Protein AF-A0A7S3H245-F1 (afdb_monomer_lite)

Secondary structure (DSSP, 8-state):
--------TTS-PPPEE--SS--EEPPPGGGTT-SSEE-STT-EE--BTTB---TT-TTTTT---HHHHHHHHHHHHHHHHHHHHHHHHHHHHHHHHHHH-

Sequence (101 aa):
QTLPFAYHDGDKGTTLTLSSNRFSGIIPLELQAAIKMDIVDGNMFSCQYGHYPPYSDPNGATYICGSNLLYVSLATLAGVLGVISLALLLFSRLAYRSVRE

Foldseek 3Di:
DDDPPDDDPPDPDDAEEQAQDADEEFADLVQQQPARYAHQHNYAYADDPSGFHRPNHPCRVVRDHPVVVVVVVVVVVVVVVVVVVVVVVVVVVVVVVVVVD

Structure (mmCIF, N/CA/C/O backbone):
data_AF-A0A7S3H245-F1
#
_entry.id   AF-A0A7S3H245-F1
#
loop_
_atom_site.group_PDB
_atom_site.id
_atom_site.type_symbol
_atom_site.label_atom_id
_atom_site.label_alt_id
_atom_site.label_comp_id
_atom_site.label_asym_id
_atom_site.label_entity_id
_atom_site.label_seq_id
_atom_site.pdbx_PDB_ins_code
_atom_site.Cartn_x
_atom_site.Cartn_y
_atom_site.Cartn_z
_atom_site.occupancy
_atom_site.B_iso_or_equiv
_atom_site.auth_seq_id
_atom_site.auth_comp_id
_atom_site.auth_asym_id
_atom_site.auth_atom_id
_atom_site.pdbx_PDB_model_num
ATOM 1 N N . GLN A 1 1 ? 6.347 -15.312 -37.126 1.00 46.41 1 GLN A N 1
ATOM 2 C CA . GLN A 1 1 ? 6.977 -13.977 -37.113 1.00 46.41 1 GLN A C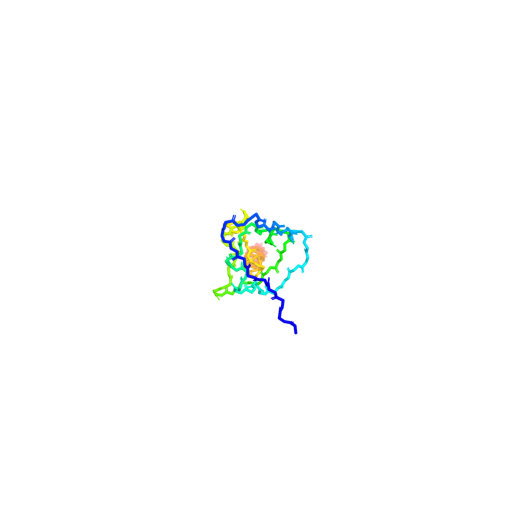A 1
ATOM 3 C C . GLN A 1 1 ? 7.221 -13.614 -35.660 1.00 46.41 1 GLN A C 1
ATOM 5 O O . GLN A 1 1 ? 6.269 -13.380 -34.932 1.00 46.41 1 GLN A O 1
ATOM 10 N N . THR A 1 2 ? 8.467 -13.708 -35.209 1.00 44.66 2 THR A N 1
ATOM 11 C CA . THR A 1 2 ? 8.889 -13.326 -33.856 1.00 44.66 2 THR A CA 1
ATOM 12 C C . THR A 1 2 ? 9.108 -11.819 -33.840 1.00 44.66 2 THR A C 1
ATOM 14 O O . THR A 1 2 ? 9.960 -11.318 -34.569 1.00 44.66 2 THR A O 1
ATOM 17 N N . LEU A 1 3 ? 8.294 -11.093 -33.075 1.00 48.19 3 LEU A N 1
ATOM 18 C CA . LEU A 1 3 ? 8.432 -9.645 -32.925 1.00 48.19 3 LEU A CA 1
ATOM 19 C C . LEU A 1 3 ? 9.734 -9.348 -32.154 1.00 48.19 3 LEU A C 1
ATOM 21 O O . LEU A 1 3 ? 9.919 -9.912 -31.072 1.00 48.19 3 LEU A O 1
ATOM 25 N N . PRO A 1 4 ? 10.646 -8.507 -32.675 1.00 45.16 4 PRO A N 1
ATOM 26 C CA . PRO A 1 4 ? 11.913 -8.214 -32.024 1.00 45.16 4 PRO A CA 1
ATOM 27 C C . PRO A 1 4 ? 11.698 -7.109 -30.985 1.00 45.16 4 PRO A C 1
ATOM 29 O O . PRO A 1 4 ? 12.032 -5.953 -31.213 1.00 45.16 4 PRO A O 1
ATOM 32 N N . PHE A 1 5 ? 11.119 -7.448 -29.835 1.00 58.12 5 PHE A N 1
ATOM 33 C CA . PHE A 1 5 ? 11.111 -6.552 -28.675 1.00 58.12 5 PHE A CA 1
ATOM 34 C C . PHE A 1 5 ? 12.368 -6.796 -27.830 1.00 58.12 5 PHE A C 1
ATOM 36 O O . PHE A 1 5 ? 12.286 -7.186 -26.670 1.00 58.12 5 PHE A O 1
ATOM 43 N N . ALA A 1 6 ? 13.547 -6.636 -28.432 1.00 52.06 6 ALA A N 1
ATOM 44 C CA . ALA A 1 6 ? 14.802 -6.595 -27.690 1.00 52.06 6 ALA A CA 1
ATOM 45 C C . ALA A 1 6 ? 15.111 -5.124 -27.380 1.00 52.06 6 ALA A C 1
ATOM 47 O O . ALA A 1 6 ? 15.358 -4.336 -28.289 1.00 52.06 6 ALA A O 1
ATOM 48 N N . TYR A 1 7 ? 15.022 -4.754 -26.103 1.00 58.72 7 TYR A N 1
ATOM 49 C CA . TYR A 1 7 ? 15.338 -3.417 -25.603 1.00 58.72 7 TYR A CA 1
ATOM 50 C C . TYR A 1 7 ? 16.816 -3.356 -25.195 1.00 58.72 7 TYR A C 1
ATOM 52 O O . TYR A 1 7 ? 17.272 -4.186 -24.408 1.00 58.72 7 TYR A O 1
ATOM 60 N N . HIS A 1 8 ? 17.560 -2.385 -25.730 1.00 56.75 8 HIS A N 1
ATOM 61 C CA . HIS A 1 8 ? 18.932 -2.086 -25.327 1.00 56.75 8 HIS A CA 1
ATOM 62 C C . HIS A 1 8 ? 18.951 -0.871 -24.388 1.00 56.75 8 HIS A C 1
ATOM 64 O O . HIS A 1 8 ? 18.347 0.158 -24.677 1.00 56.75 8 HIS A O 1
ATOM 70 N N . ASP A 1 9 ? 19.696 -0.984 -23.287 1.00 56.59 9 ASP A N 1
ATOM 71 C CA . ASP A 1 9 ? 19.856 0.016 -22.212 1.00 56.59 9 ASP A CA 1
ATOM 72 C C . ASP A 1 9 ? 20.296 1.419 -22.710 1.00 56.59 9 ASP A C 1
ATOM 74 O O . ASP A 1 9 ? 20.047 2.436 -22.069 1.00 56.59 9 ASP A O 1
ATOM 78 N N . GLY A 1 10 ? 20.897 1.500 -23.905 1.00 58.16 10 GLY A N 1
ATOM 79 C CA . GLY A 1 10 ? 21.323 2.752 -24.545 1.00 58.16 10 GLY A CA 1
ATOM 80 C C . GLY A 1 10 ? 20.294 3.424 -25.467 1.00 58.16 10 GLY A C 1
ATOM 81 O O . GLY A 1 10 ? 20.521 4.560 -25.889 1.00 58.16 10 GLY A O 1
ATOM 82 N N . ASP A 1 11 ? 19.176 2.767 -25.788 1.00 64.75 11 ASP A N 1
ATOM 83 C CA . ASP A 1 11 ? 18.151 3.326 -26.672 1.00 64.75 11 ASP A CA 1
ATOM 84 C C . ASP A 1 11 ? 17.178 4.224 -25.902 1.00 64.75 11 ASP A C 1
ATOM 86 O O . ASP A 1 11 ? 16.866 3.998 -24.727 1.00 64.75 11 ASP A O 1
ATOM 90 N N . LYS A 1 12 ? 16.647 5.257 -26.575 1.00 59.44 12 LYS A N 1
ATOM 91 C CA . LYS A 1 12 ? 15.554 6.083 -26.039 1.00 59.44 12 LYS A CA 1
ATOM 92 C C . LYS A 1 12 ? 14.318 5.201 -25.834 1.00 59.44 12 LYS A C 1
ATOM 94 O O . LYS A 1 12 ? 13.481 5.086 -26.721 1.00 59.44 12 LYS A O 1
ATOM 99 N N . GLY A 1 13 ? 14.228 4.575 -24.662 1.00 64.00 13 GLY A N 1
ATOM 100 C CA . GLY A 1 13 ? 13.094 3.748 -24.276 1.00 64.00 13 GLY A CA 1
ATOM 101 C C . GLY A 1 13 ? 11.792 4.537 -24.317 1.00 64.00 13 GLY A C 1
ATOM 102 O O . GLY A 1 13 ? 11.769 5.746 -24.066 1.00 64.00 13 GLY A O 1
ATOM 103 N N . THR A 1 14 ? 10.713 3.844 -24.654 1.00 71.75 14 THR A N 1
ATOM 104 C CA . THR A 1 14 ? 9.362 4.398 -24.662 1.00 71.75 14 THR A CA 1
ATOM 105 C C . THR A 1 14 ? 8.852 4.503 -23.229 1.00 71.75 14 THR A C 1
ATOM 107 O O . THR A 1 14 ? 8.822 3.508 -22.513 1.00 71.75 14 THR A O 1
ATOM 110 N N . THR A 1 15 ? 8.443 5.700 -22.811 1.00 78.44 15 THR A N 1
ATOM 111 C CA . THR A 1 15 ? 7.702 5.873 -21.557 1.00 78.44 15 THR A CA 1
ATOM 112 C C . THR A 1 15 ? 6.303 5.295 -21.729 1.00 78.44 15 THR A C 1
ATOM 114 O O . THR A 1 15 ? 5.607 5.650 -22.682 1.00 78.44 15 THR A O 1
ATOM 117 N N . LEU A 1 16 ? 5.889 4.428 -20.807 1.00 81.38 16 LEU A N 1
ATOM 118 C CA . LEU A 1 16 ? 4.546 3.856 -20.789 1.00 81.38 16 LEU A CA 1
ATOM 119 C C . LEU A 1 16 ? 3.809 4.314 -19.529 1.00 81.38 16 LEU A C 1
ATOM 121 O O . LEU A 1 16 ? 4.168 3.938 -18.415 1.00 81.38 16 LEU A O 1
ATOM 125 N N . THR A 1 17 ? 2.769 5.120 -19.730 1.00 85.00 17 THR A N 1
ATOM 126 C CA . THR A 1 17 ? 1.902 5.632 -18.666 1.00 85.00 17 THR A CA 1
ATOM 127 C C . THR A 1 17 ? 0.553 4.931 -18.751 1.00 85.00 17 THR A C 1
ATOM 129 O O . THR A 1 17 ? -0.148 5.025 -19.757 1.00 85.00 17 THR A O 1
ATOM 132 N N . LEU A 1 18 ? 0.215 4.200 -17.696 1.00 86.12 18 LEU A N 1
ATOM 133 C CA . LEU A 1 18 ? -1.000 3.402 -17.536 1.00 86.12 18 LEU A CA 1
ATOM 134 C C . LEU A 1 18 ? -1.783 3.809 -16.279 1.00 86.12 18 LEU A C 1
ATOM 136 O O . LEU A 1 18 ? -2.662 3.068 -15.827 1.00 86.12 18 LEU A O 1
ATOM 140 N N . SER A 1 19 ? -1.480 4.978 -15.720 1.00 88.00 19 SER A N 1
ATOM 141 C CA . SER A 1 19 ? -2.112 5.501 -14.516 1.00 88.00 19 SER A CA 1
ATOM 142 C C . SER A 1 19 ? -3.594 5.843 -14.711 1.00 88.00 19 SER A C 1
ATOM 144 O O . SER A 1 19 ? -4.068 6.064 -15.828 1.00 88.00 19 SER A O 1
ATOM 146 N N . SER A 1 20 ? -4.338 5.854 -13.602 1.00 89.44 20 SER A N 1
ATOM 147 C CA . SER A 1 20 ? -5.770 6.185 -13.532 1.00 89.44 20 SER A CA 1
ATOM 148 C C . SER A 1 20 ? -6.667 5.289 -14.398 1.00 89.44 20 SER A C 1
ATOM 150 O O . SER A 1 20 ? -7.491 5.752 -15.190 1.00 89.44 20 SER A O 1
ATOM 152 N N . ASN A 1 21 ? -6.510 3.974 -14.244 1.00 89.25 21 ASN A N 1
ATOM 153 C CA . ASN A 1 21 ? -7.354 2.970 -14.890 1.00 89.25 21 ASN A CA 1
ATOM 154 C C . ASN A 1 21 ? -8.124 2.149 -13.837 1.00 89.25 21 ASN A C 1
ATOM 156 O O . ASN A 1 21 ? -8.342 2.568 -12.704 1.00 89.25 21 ASN A O 1
ATOM 160 N N . ARG A 1 22 ? -8.634 0.978 -14.224 1.00 90.56 22 ARG A N 1
ATOM 161 C CA . ARG A 1 22 ? -9.182 -0.022 -13.291 1.00 90.56 22 ARG A CA 1
ATOM 162 C C . ARG A 1 22 ? -8.420 -1.339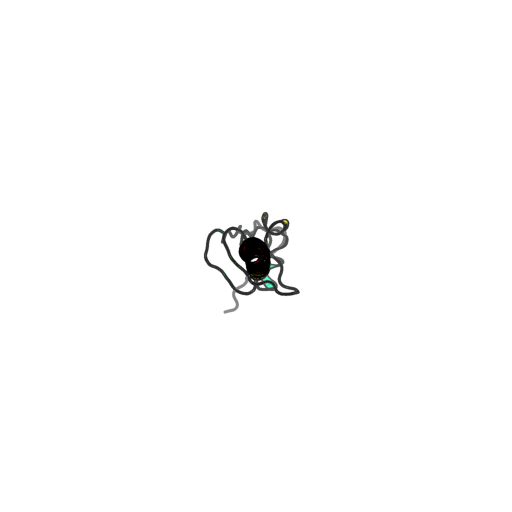 -13.398 1.00 90.56 22 ARG A C 1
ATOM 164 O O . ARG A 1 22 ? -9.020 -2.411 -13.292 1.00 90.56 22 ARG A O 1
ATOM 171 N N . PHE A 1 23 ? -7.111 -1.271 -13.654 1.00 92.25 23 PHE A N 1
ATOM 172 C CA . PHE A 1 23 ? -6.291 -2.475 -13.661 1.00 92.25 23 PHE A CA 1
ATOM 173 C C . PHE A 1 23 ? -6.247 -3.074 -12.264 1.00 92.25 23 PHE A C 1
ATOM 175 O O . PHE A 1 23 ? -6.184 -2.372 -11.253 1.00 92.25 23 PHE A O 1
ATOM 182 N N . SER A 1 24 ? -6.359 -4.394 -12.237 1.00 91.19 24 SER A N 1
ATOM 183 C CA . SER A 1 24 ? -6.477 -5.168 -11.016 1.00 91.19 24 SER A CA 1
ATOM 184 C C . SER A 1 24 ? -5.847 -6.541 -11.194 1.00 91.19 24 SER A C 1
ATOM 186 O O . SER A 1 24 ? -5.424 -6.907 -12.292 1.00 91.19 24 SER A O 1
ATOM 188 N N . GLY A 1 25 ? -5.754 -7.291 -10.099 1.00 90.31 25 GLY A N 1
ATOM 189 C CA . GLY A 1 25 ? -5.037 -8.559 -10.071 1.00 90.31 25 GLY A CA 1
ATOM 190 C C . GLY A 1 25 ? -3.547 -8.357 -9.819 1.00 90.31 25 GLY A C 1
ATOM 191 O O . GLY A 1 25 ? -3.158 -7.495 -9.035 1.00 90.31 25 GLY A O 1
ATOM 192 N N . ILE A 1 26 ? -2.714 -9.184 -10.435 1.00 90.81 26 ILE A N 1
ATOM 193 C CA . ILE A 1 26 ? -1.289 -9.288 -10.114 1.00 90.81 26 ILE A CA 1
ATOM 194 C C . ILE A 1 26 ? -0.473 -8.532 -11.164 1.00 90.81 26 ILE A C 1
ATOM 196 O O . ILE A 1 26 ? -0.717 -8.696 -12.358 1.00 90.81 26 ILE A O 1
ATOM 200 N N . ILE A 1 27 ? 0.510 -7.740 -10.728 1.00 90.25 27 ILE A N 1
ATOM 201 C CA . ILE A 1 27 ? 1.496 -7.139 -11.636 1.00 90.25 27 ILE A CA 1
ATOM 202 C C . ILE A 1 27 ? 2.421 -8.266 -12.128 1.00 90.25 27 ILE A C 1
ATOM 204 O O . ILE A 1 27 ? 3.080 -8.894 -11.293 1.00 90.25 27 ILE A O 1
ATOM 208 N N . PRO A 1 28 ? 2.479 -8.560 -13.440 1.00 89.25 28 PRO A N 1
ATOM 209 C CA . PRO A 1 28 ? 3.375 -9.583 -13.976 1.00 89.25 28 PRO A CA 1
ATOM 210 C C . PRO A 1 28 ? 4.838 -9.287 -13.621 1.00 89.25 28 PRO A C 1
ATOM 212 O O . PRO A 1 28 ? 5.267 -8.132 -13.664 1.00 89.25 28 PRO A O 1
ATOM 215 N N . LEU A 1 29 ? 5.607 -10.322 -13.272 1.00 87.88 29 LEU A N 1
ATOM 216 C CA . LEU A 1 29 ? 7.000 -10.176 -12.826 1.00 87.88 29 LEU A CA 1
ATOM 217 C C . LEU A 1 29 ? 7.890 -9.571 -13.923 1.00 87.88 29 LEU A C 1
ATOM 219 O O . LEU A 1 29 ? 8.841 -8.848 -13.643 1.00 87.88 29 LEU A O 1
ATOM 223 N N . GLU A 1 30 ? 7.539 -9.813 -15.182 1.00 86.25 30 GLU A N 1
ATOM 224 C CA . GLU A 1 30 ? 8.220 -9.296 -16.365 1.00 86.25 30 GLU A CA 1
ATOM 225 C C . GLU A 1 30 ? 8.209 -7.762 -16.413 1.00 86.25 30 GLU A C 1
ATOM 227 O O . GLU A 1 30 ? 9.128 -7.154 -16.960 1.00 86.25 30 GLU A O 1
ATOM 232 N N . LEU A 1 31 ? 7.198 -7.123 -15.809 1.00 87.12 31 LEU A N 1
ATOM 233 C CA . LEU A 1 31 ? 7.102 -5.664 -15.733 1.00 87.12 31 LEU A CA 1
ATOM 234 C C . LEU A 1 31 ? 7.953 -5.069 -14.611 1.00 87.12 31 LEU A C 1
ATOM 236 O O . LEU A 1 31 ? 8.161 -3.859 -14.589 1.00 87.12 31 LEU A O 1
ATOM 240 N N . GLN A 1 32 ? 8.493 -5.885 -13.705 1.00 87.44 32 GLN A N 1
ATOM 241 C CA . GLN A 1 32 ? 9.285 -5.389 -12.583 1.00 87.44 32 GLN A CA 1
ATOM 242 C C . GLN A 1 32 ? 10.566 -4.673 -13.051 1.00 87.44 32 GLN A C 1
ATOM 244 O O . GLN A 1 32 ? 10.973 -3.669 -12.464 1.00 87.44 32 GLN A O 1
ATOM 249 N N . ALA A 1 33 ? 11.165 -5.168 -14.140 1.00 85.06 33 ALA A N 1
ATOM 250 C CA . ALA A 1 33 ? 12.360 -4.607 -14.768 1.00 85.06 33 ALA A CA 1
ATOM 251 C C . ALA A 1 33 ? 12.060 -3.489 -15.787 1.00 85.06 33 ALA A C 1
ATOM 253 O O . ALA A 1 33 ? 12.988 -2.971 -16.409 1.00 85.06 33 ALA A O 1
ATOM 254 N N . ALA A 1 34 ? 10.790 -3.115 -15.988 1.00 84.31 34 ALA A N 1
ATOM 255 C CA . ALA A 1 34 ? 10.437 -2.053 -16.921 1.00 84.31 34 ALA A CA 1
ATOM 256 C C . ALA A 1 34 ? 11.036 -0.712 -16.466 1.00 84.31 34 ALA A C 1
ATOM 258 O O . ALA A 1 34 ? 10.911 -0.309 -15.305 1.00 84.31 34 ALA A O 1
ATOM 259 N N . ILE A 1 35 ? 11.686 -0.016 -17.400 1.00 81.12 35 ILE A N 1
ATOM 260 C CA . ILE A 1 35 ? 12.330 1.282 -17.178 1.00 81.12 35 ILE A CA 1
ATOM 261 C C . ILE A 1 35 ? 11.395 2.370 -17.728 1.00 81.12 35 ILE A C 1
ATOM 263 O O . ILE A 1 35 ? 11.017 2.305 -18.894 1.00 81.12 35 ILE A O 1
ATOM 267 N N . LYS A 1 36 ? 11.042 3.372 -16.906 1.00 83.31 36 LYS A N 1
ATOM 268 C CA . LYS A 1 36 ? 10.103 4.477 -17.223 1.00 83.31 36 LYS A CA 1
ATOM 269 C C . LYS A 1 36 ? 8.645 4.024 -17.404 1.00 83.31 36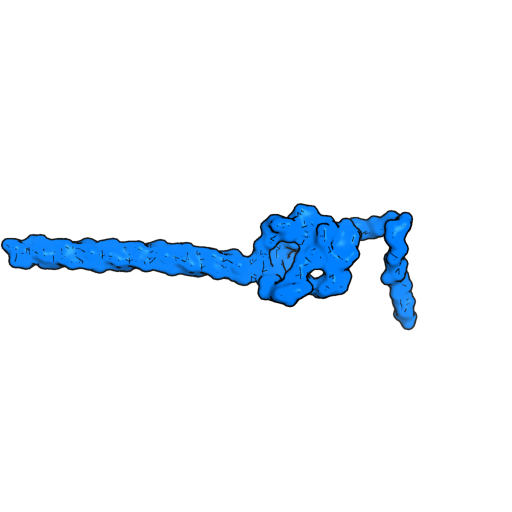 LYS A C 1
ATOM 271 O O . LYS A 1 36 ? 8.014 4.318 -18.423 1.00 83.31 36 LYS A O 1
ATOM 276 N N . MET A 1 37 ? 8.107 3.337 -16.399 1.00 86.62 37 MET A N 1
ATOM 277 C CA . MET A 1 37 ? 6.698 2.938 -16.341 1.00 86.62 37 MET A CA 1
ATOM 278 C C . MET A 1 37 ? 5.989 3.624 -15.170 1.00 86.62 37 MET A C 1
ATOM 280 O O . MET A 1 37 ? 6.540 3.683 -14.082 1.00 86.62 37 MET A O 1
ATOM 284 N N . ASP A 1 38 ? 4.768 4.101 -15.397 1.00 90.50 38 ASP A N 1
ATOM 285 C CA . ASP A 1 38 ? 3.843 4.556 -14.350 1.00 90.50 38 ASP A CA 1
ATOM 286 C C . ASP A 1 38 ? 2.557 3.740 -14.478 1.00 90.50 38 ASP A C 1
ATOM 288 O O . ASP A 1 38 ? 1.809 3.904 -15.445 1.00 90.50 38 ASP A O 1
ATOM 292 N N . ILE A 1 39 ? 2.346 2.790 -13.568 1.00 91.50 39 ILE A N 1
ATOM 293 C CA . ILE A 1 39 ? 1.229 1.841 -13.635 1.00 91.50 39 ILE A CA 1
ATOM 294 C C . ILE A 1 39 ? 0.453 1.761 -12.329 1.00 91.50 39 ILE A C 1
ATOM 296 O O . ILE A 1 39 ? -0.724 1.411 -12.352 1.00 91.50 39 ILE A O 1
ATOM 300 N N . VAL A 1 40 ? 1.067 2.053 -11.187 1.00 92.56 40 VAL A N 1
ATOM 301 C CA . VAL A 1 40 ? 0.385 1.853 -9.903 1.00 92.56 40 VAL A CA 1
ATOM 302 C C . VAL A 1 40 ? -0.510 3.015 -9.502 1.00 92.56 40 VAL A C 1
ATOM 304 O O . VAL A 1 40 ? -1.445 2.811 -8.727 1.00 92.56 40 VAL A O 1
ATOM 307 N N . ASP A 1 41 ? -0.281 4.209 -10.048 1.00 92.25 41 ASP A N 1
ATOM 308 C CA . ASP A 1 41 ? -1.131 5.355 -9.750 1.00 92.25 41 ASP A CA 1
ATOM 309 C C . ASP A 1 41 ? -2.540 5.168 -10.319 1.00 92.25 41 ASP A C 1
ATOM 311 O O . ASP A 1 41 ? -2.736 4.844 -11.492 1.00 92.25 41 ASP A O 1
ATOM 315 N N . GLY A 1 42 ? -3.545 5.335 -9.465 1.00 89.31 42 GLY A N 1
ATOM 316 C CA . GLY A 1 42 ? -4.949 5.158 -9.823 1.00 89.31 42 GLY A CA 1
ATOM 317 C C . GLY A 1 42 ? -5.348 3.750 -10.292 1.00 89.31 42 GLY A C 1
ATOM 318 O O . GLY A 1 42 ? -6.429 3.610 -10.849 1.00 89.31 42 GLY A O 1
ATOM 319 N N . ASN A 1 43 ? -4.530 2.713 -10.074 1.00 91.62 43 ASN A N 1
ATOM 320 C CA . ASN A 1 43 ? -4.885 1.305 -10.302 1.00 91.62 43 ASN A CA 1
ATOM 321 C C . ASN A 1 43 ? -4.916 0.521 -8.980 1.00 91.62 43 ASN A C 1
ATOM 323 O O . ASN A 1 43 ? -4.409 0.984 -7.962 1.00 91.62 43 ASN A O 1
ATOM 327 N N . MET A 1 44 ? -5.524 -0.672 -8.973 1.00 91.69 44 MET A N 1
ATOM 328 C CA . MET A 1 44 ? -5.710 -1.456 -7.746 1.00 91.69 44 MET A CA 1
ATOM 329 C C . MET A 1 44 ? -5.321 -2.926 -7.920 1.00 91.69 44 MET A C 1
ATOM 331 O O . MET A 1 44 ? -6.155 -3.808 -8.120 1.00 91.69 44 MET A O 1
ATOM 335 N N . PHE A 1 45 ? -4.028 -3.192 -7.776 1.00 92.62 45 PHE A N 1
ATOM 336 C CA . PHE A 1 45 ? -3.432 -4.527 -7.769 1.00 92.62 45 PHE A CA 1
ATOM 337 C C . PHE A 1 45 ? -3.537 -5.229 -6.406 1.00 92.62 45 PHE A C 1
ATOM 339 O O . PHE A 1 45 ? -3.562 -4.604 -5.340 1.00 92.62 45 PHE A O 1
ATOM 346 N N . SER A 1 46 ? -3.567 -6.556 -6.449 1.00 90.62 46 SER A N 1
ATOM 347 C CA . SER A 1 46 ? -3.603 -7.458 -5.301 1.00 90.62 46 SER A CA 1
ATOM 348 C C . SER A 1 46 ? -2.251 -7.538 -4.591 1.00 90.62 46 SER A C 1
ATOM 350 O O . SER A 1 46 ? -1.195 -7.421 -5.207 1.00 90.62 46 SER A O 1
ATOM 352 N N . CYS A 1 47 ? -2.284 -7.774 -3.279 1.00 87.81 47 CYS A N 1
ATOM 353 C CA . CYS A 1 47 ? -1.077 -8.022 -2.498 1.00 87.81 47 CYS A CA 1
ATOM 354 C C . CYS A 1 47 ? -0.624 -9.473 -2.706 1.00 87.81 47 CYS A C 1
ATOM 356 O O . CYS A 1 47 ? -1.308 -10.390 -2.252 1.00 87.81 47 CYS A O 1
ATOM 358 N N . GLN A 1 48 ? 0.519 -9.690 -3.353 1.00 86.75 48 GLN A N 1
ATOM 359 C CA . GLN A 1 48 ? 1.124 -11.016 -3.463 1.00 86.75 48 GLN A CA 1
ATOM 360 C C . GLN A 1 48 ? 2.636 -10.931 -3.275 1.00 86.75 48 GLN A C 1
ATOM 362 O O . GLN A 1 48 ? 3.290 -10.005 -3.750 1.00 86.75 48 GLN A O 1
ATOM 367 N N . TYR A 1 49 ? 3.198 -11.915 -2.575 1.00 83.31 49 TYR A N 1
ATOM 368 C CA . TYR A 1 49 ? 4.641 -12.016 -2.394 1.00 83.31 49 TYR A CA 1
ATOM 369 C C . TYR A 1 49 ? 5.344 -12.191 -3.747 1.00 83.31 49 TYR A C 1
ATOM 371 O O . TYR A 1 49 ? 4.909 -13.001 -4.565 1.00 83.31 49 TYR A O 1
ATOM 379 N N . GLY A 1 50 ? 6.417 -11.434 -3.983 1.00 80.62 50 GLY A N 1
ATOM 380 C CA . GLY A 1 50 ? 7.165 -11.475 -5.245 1.00 80.62 50 GLY A CA 1
ATOM 381 C C . GLY A 1 50 ? 6.584 -10.618 -6.375 1.00 80.62 50 GLY A C 1
ATOM 382 O O . GLY A 1 50 ? 7.241 -10.471 -7.397 1.00 80.62 50 GLY A O 1
ATOM 383 N N . HIS A 1 51 ? 5.407 -10.013 -6.191 1.00 83.19 51 HIS A N 1
ATOM 384 C CA . HIS A 1 51 ? 4.793 -9.126 -7.179 1.00 83.19 51 HIS A CA 1
ATOM 385 C C . HIS A 1 51 ? 4.787 -7.699 -6.655 1.00 83.19 51 HIS A C 1
ATOM 387 O O . HIS A 1 51 ? 3.909 -7.289 -5.895 1.00 83.19 51 HIS A O 1
ATOM 393 N N . TYR A 1 52 ? 5.813 -6.960 -7.058 1.00 86.75 52 TYR A N 1
ATOM 394 C CA . TYR A 1 52 ? 6.012 -5.575 -6.669 1.00 86.75 52 TYR A CA 1
ATOM 395 C C . TYR A 1 52 ? 5.784 -4.655 -7.868 1.00 86.75 52 TYR A C 1
ATOM 397 O O . TYR A 1 52 ? 5.926 -5.094 -9.014 1.00 86.75 52 TYR A O 1
ATOM 405 N N . PRO A 1 53 ? 5.460 -3.380 -7.617 1.00 89.25 53 PRO A N 1
ATOM 406 C CA . PRO A 1 53 ? 5.532 -2.349 -8.640 1.00 89.25 53 PRO A CA 1
ATOM 407 C C . PRO A 1 53 ? 6.882 -2.375 -9.380 1.00 89.25 53 PRO A C 1
ATOM 409 O O . PRO A 1 53 ? 7.894 -2.753 -8.775 1.00 89.25 53 PRO A O 1
ATOM 412 N N . PRO A 1 54 ? 6.925 -1.954 -10.657 1.00 89.62 54 PRO A N 1
ATOM 413 C CA . PRO A 1 54 ? 8.182 -1.730 -11.363 1.00 89.62 54 PRO A CA 1
ATOM 414 C C . PRO A 1 54 ? 9.128 -0.851 -10.541 1.00 89.62 54 PRO A C 1
ATOM 416 O O . PRO A 1 54 ? 8.699 0.145 -9.960 1.00 89.62 54 PRO A O 1
ATOM 419 N N . TYR A 1 55 ? 10.424 -1.177 -10.515 1.00 88.50 55 TYR A N 1
ATOM 420 C CA . TYR A 1 55 ? 11.397 -0.421 -9.707 1.00 88.50 55 TYR A CA 1
ATOM 421 C C . TYR A 1 55 ? 11.509 1.054 -10.108 1.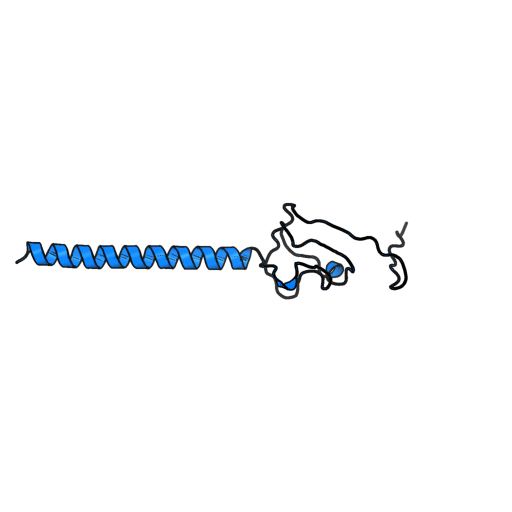00 88.50 55 TYR A C 1
ATOM 423 O O . TYR A 1 55 ? 11.938 1.883 -9.310 1.00 88.50 55 TYR A O 1
ATOM 431 N N . SER A 1 56 ? 11.152 1.367 -11.354 1.00 88.12 56 SER A N 1
ATOM 432 C CA . SER A 1 56 ? 11.179 2.722 -11.897 1.00 88.12 56 SER A CA 1
ATOM 433 C C . SER A 1 56 ? 9.850 3.474 -11.767 1.00 88.12 56 SER A C 1
ATOM 435 O O . SER A 1 56 ? 9.779 4.618 -12.217 1.00 88.12 56 SER A O 1
ATOM 437 N N . ASP A 1 57 ? 8.819 2.863 -11.168 1.00 89.75 57 ASP A N 1
ATOM 438 C CA . ASP A 1 57 ? 7.525 3.514 -10.972 1.00 89.75 57 ASP A CA 1
ATOM 439 C C . ASP A 1 57 ? 7.642 4.611 -9.896 1.00 89.75 57 ASP A C 1
ATOM 441 O O . ASP A 1 57 ? 8.016 4.312 -8.755 1.00 89.75 57 ASP A O 1
ATOM 445 N N . PRO A 1 58 ? 7.330 5.883 -10.222 1.00 90.62 58 PRO A N 1
ATOM 446 C CA . PRO A 1 58 ? 7.467 7.002 -9.288 1.00 90.62 58 PRO A CA 1
ATOM 447 C C . PRO A 1 58 ? 6.591 6.848 -8.038 1.00 90.62 58 PRO A C 1
ATOM 449 O O . PRO A 1 58 ? 6.936 7.369 -6.978 1.00 90.62 58 PRO A O 1
ATOM 452 N N . ASN A 1 59 ? 5.486 6.111 -8.150 1.00 90.94 59 ASN A N 1
ATOM 453 C CA . ASN A 1 59 ? 4.532 5.864 -7.078 1.00 90.94 59 ASN A CA 1
ATOM 454 C C . ASN A 1 59 ? 4.722 4.477 -6.439 1.00 90.94 59 ASN A C 1
ATOM 456 O O . ASN A 1 59 ? 4.013 4.123 -5.498 1.00 90.94 59 ASN A O 1
ATOM 460 N N . GLY A 1 60 ? 5.705 3.689 -6.890 1.00 88.56 60 GLY A N 1
ATOM 461 C CA . GLY A 1 60 ? 5.937 2.326 -6.407 1.00 88.56 60 GLY A CA 1
ATOM 462 C C . GLY A 1 60 ? 6.253 2.238 -4.909 1.00 88.56 60 GLY A C 1
ATOM 463 O O . GLY A 1 60 ? 5.821 1.297 -4.248 1.00 88.56 60 GLY A O 1
ATOM 464 N N . ALA A 1 61 ? 6.960 3.228 -4.351 1.00 87.12 61 ALA A N 1
ATOM 465 C CA . ALA A 1 61 ? 7.349 3.246 -2.935 1.00 87.12 61 ALA A CA 1
ATOM 466 C C . ALA A 1 61 ? 6.187 3.559 -1.975 1.00 87.12 61 ALA A C 1
ATOM 468 O O . ALA A 1 61 ? 6.213 3.145 -0.816 1.00 87.12 61 ALA A O 1
ATOM 469 N N . THR A 1 62 ? 5.186 4.306 -2.439 1.00 89.25 62 THR A N 1
ATOM 470 C CA . THR A 1 62 ? 4.010 4.713 -1.653 1.00 89.25 62 THR A CA 1
ATOM 471 C C . THR A 1 62 ? 2.774 3.885 -1.980 1.00 89.25 62 THR A C 1
ATOM 473 O O . THR A 1 62 ? 1.741 4.032 -1.325 1.00 89.25 62 THR A O 1
ATOM 476 N N . TYR A 1 63 ? 2.867 3.008 -2.977 1.00 89.69 63 TYR A N 1
ATOM 477 C CA . TYR A 1 63 ? 1.761 2.185 -3.415 1.00 89.69 63 TYR A CA 1
ATOM 478 C C . TYR A 1 63 ? 1.305 1.210 -2.324 1.00 89.69 63 TYR A C 1
ATOM 480 O O . TYR A 1 63 ? 2.080 0.418 -1.784 1.00 89.69 63 TYR A O 1
ATOM 488 N N . ILE A 1 64 ? 0.002 1.233 -2.043 1.00 88.62 64 ILE A N 1
ATOM 489 C CA . ILE A 1 64 ? -0.661 0.294 -1.141 1.00 88.62 64 ILE A CA 1
ATOM 490 C C . ILE A 1 64 ? -1.558 -0.610 -1.981 1.00 88.62 64 ILE A C 1
ATOM 492 O O . ILE A 1 64 ? -2.518 -0.159 -2.598 1.00 88.62 64 ILE A O 1
ATOM 496 N N . CYS A 1 65 ? -1.266 -1.907 -1.972 1.00 89.25 65 CYS A N 1
ATOM 497 C CA . CYS A 1 65 ? -2.080 -2.901 -2.659 1.00 89.25 65 CYS A CA 1
ATOM 498 C C . CYS A 1 65 ? -3.480 -3.044 -2.030 1.00 89.25 65 CYS A C 1
ATOM 500 O O . CYS A 1 65 ? -3.673 -2.867 -0.822 1.00 89.25 65 CYS A O 1
ATOM 502 N N . GLY A 1 66 ? -4.465 -3.411 -2.856 1.00 85.81 66 GLY A N 1
ATOM 503 C CA . GLY A 1 66 ? -5.886 -3.341 -2.499 1.00 85.81 66 GLY A CA 1
ATOM 504 C C . GLY A 1 66 ? -6.282 -4.179 -1.279 1.00 85.81 66 GLY A C 1
ATOM 505 O O . GLY A 1 66 ? -7.095 -3.736 -0.467 1.00 85.81 66 GLY A O 1
ATOM 506 N N . SER A 1 67 ? -5.681 -5.359 -1.086 1.00 85.38 67 SER A N 1
ATOM 507 C CA . SER A 1 67 ? -6.008 -6.210 0.068 1.00 85.38 67 SER A CA 1
ATOM 508 C C . SER A 1 67 ? -5.626 -5.547 1.395 1.00 85.38 67 SER A C 1
ATOM 510 O O . SER A 1 67 ? -6.388 -5.632 2.353 1.00 85.38 67 SER A O 1
ATOM 512 N N . ASN A 1 68 ? -4.489 -4.842 1.457 1.00 86.50 68 ASN A N 1
ATOM 513 C CA . ASN A 1 68 ? -4.049 -4.157 2.675 1.00 86.50 68 ASN A CA 1
ATOM 514 C C . ASN A 1 68 ? -5.018 -3.032 3.067 1.00 86.50 68 ASN A C 1
ATOM 516 O O . ASN A 1 68 ? -5.377 -2.900 4.236 1.00 86.50 68 ASN A O 1
ATOM 520 N N . LEU A 1 69 ? -5.503 -2.272 2.079 1.00 86.75 69 LEU A N 1
ATOM 521 C CA . LEU A 1 69 ? -6.498 -1.225 2.301 1.00 86.75 69 LEU A CA 1
ATOM 522 C C . LEU A 1 69 ? -7.788 -1.803 2.904 1.00 86.75 69 LEU A C 1
ATOM 524 O O . LEU A 1 69 ? -8.284 -1.292 3.907 1.00 86.75 69 LEU A O 1
ATOM 528 N N . LEU A 1 70 ? -8.282 -2.915 2.348 1.00 88.00 70 LEU A N 1
ATOM 529 C CA . LEU A 1 70 ? -9.478 -3.591 2.851 1.00 88.00 70 LEU A CA 1
ATOM 530 C C . LEU A 1 70 ? -9.308 -4.070 4.302 1.00 88.00 70 LEU A C 1
ATOM 532 O O . LEU A 1 70 ? -10.214 -3.876 5.114 1.00 88.00 70 LEU A O 1
ATOM 536 N N . TYR A 1 71 ? -8.160 -4.665 4.645 1.00 90.75 71 TYR A N 1
ATOM 537 C CA . TYR A 1 71 ? -7.889 -5.123 6.013 1.00 90.75 71 TYR A CA 1
ATOM 538 C C . TYR A 1 71 ? -7.921 -3.974 7.020 1.00 90.75 71 TYR A C 1
ATOM 540 O O . TYR A 1 71 ? -8.565 -4.095 8.063 1.00 90.75 71 TYR A O 1
ATOM 548 N N . VAL A 1 72 ? -7.281 -2.847 6.700 1.00 92.06 72 VAL A N 1
ATOM 549 C CA . VAL A 1 72 ? -7.286 -1.657 7.563 1.00 92.06 72 VAL A CA 1
ATOM 550 C C . VAL A 1 72 ? -8.708 -1.110 7.727 1.00 92.06 72 VAL A C 1
ATOM 552 O O . VAL A 1 72 ? -9.133 -0.816 8.847 1.00 92.06 72 VAL A O 1
ATOM 555 N N . SER A 1 73 ? -9.489 -1.028 6.647 1.00 94.12 73 SER A N 1
ATOM 556 C CA . SER A 1 73 ? -10.881 -0.564 6.714 1.00 94.12 73 SER A CA 1
ATOM 557 C C . SER A 1 73 ? -11.774 -1.488 7.551 1.00 94.12 73 SER A C 1
ATOM 559 O O . SER A 1 73 ? -12.567 -1.014 8.362 1.00 94.12 73 SER A O 1
ATOM 561 N N . LEU A 1 74 ? -11.634 -2.808 7.414 1.00 95.81 74 LEU A N 1
ATOM 562 C CA . LEU A 1 74 ? -12.414 -3.763 8.206 1.00 95.81 74 LEU A CA 1
ATOM 563 C C . LEU A 1 74 ? -12.012 -3.752 9.684 1.00 95.81 74 LEU A C 1
ATOM 565 O O . LEU A 1 74 ? -12.884 -3.788 10.551 1.00 95.81 74 LEU A O 1
ATOM 569 N N . ALA A 1 75 ? -10.715 -3.660 9.983 1.00 96.94 75 ALA A N 1
ATOM 570 C CA . ALA A 1 75 ? -10.223 -3.589 11.355 1.00 96.94 75 ALA A CA 1
ATOM 571 C C . ALA A 1 75 ? 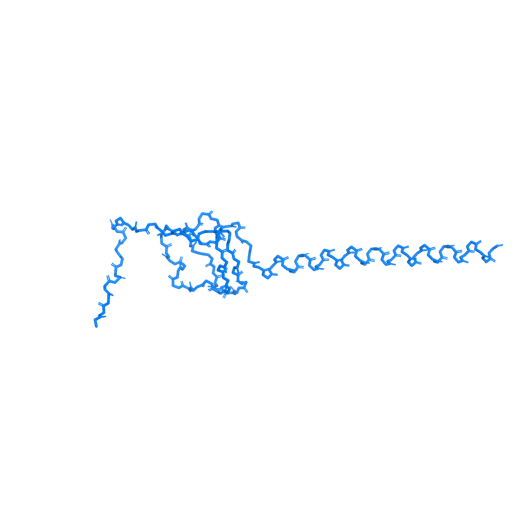-10.693 -2.310 12.067 1.00 96.94 75 ALA A C 1
ATOM 573 O O . ALA A 1 75 ? -11.146 -2.368 13.210 1.00 96.94 75 ALA A O 1
ATOM 574 N N . THR A 1 76 ? -10.641 -1.163 11.382 1.00 97.31 76 THR A N 1
ATOM 575 C CA . THR A 1 76 ? -11.126 0.114 11.929 1.00 97.31 76 THR A CA 1
ATOM 576 C C . THR A 1 76 ? -12.635 0.090 12.166 1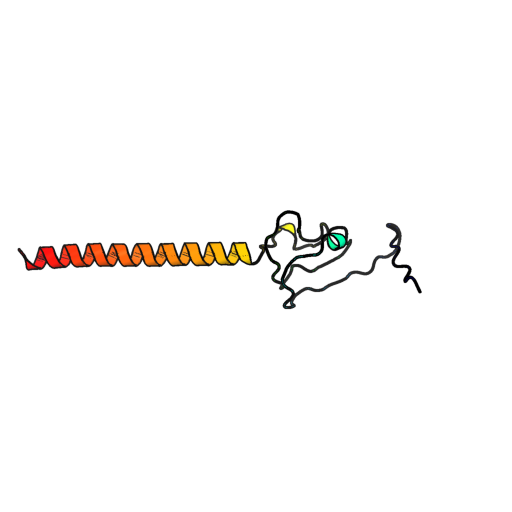.00 97.31 76 THR A C 1
ATOM 578 O O . THR A 1 76 ? -13.083 0.461 13.251 1.00 97.31 76 THR A O 1
ATOM 581 N N . LEU A 1 77 ? -13.418 -0.429 11.214 1.00 97.69 77 LEU A N 1
ATOM 582 C CA . LEU A 1 77 ? -14.861 -0.609 11.379 1.00 97.69 77 LEU A CA 1
ATOM 583 C C . LEU A 1 77 ? -15.195 -1.524 12.566 1.00 97.69 77 LEU A C 1
ATOM 585 O O . LEU A 1 77 ? -16.017 -1.165 13.411 1.00 97.69 77 LEU A O 1
ATOM 589 N N . ALA A 1 78 ? -14.544 -2.686 12.655 1.00 98.25 78 ALA A N 1
ATOM 590 C CA . ALA A 1 78 ? -14.743 -3.629 13.752 1.00 98.25 78 ALA A CA 1
ATOM 591 C C . ALA A 1 78 ? -14.398 -2.999 15.111 1.00 98.25 78 ALA A C 1
ATOM 593 O O . ALA A 1 78 ? -15.149 -3.165 16.072 1.00 98.25 78 ALA A O 1
ATOM 594 N N . GLY A 1 79 ? -13.311 -2.222 15.181 1.00 98.31 79 GLY A N 1
ATOM 595 C CA . GLY A 1 79 ? -12.928 -1.481 16.381 1.00 98.31 79 GLY A CA 1
ATOM 596 C C . GLY A 1 79 ? -13.996 -0.477 16.820 1.00 98.31 79 GLY A C 1
ATOM 597 O O . GLY A 1 79 ? -14.397 -0.477 17.984 1.00 98.31 79 GLY A O 1
ATOM 598 N N . VAL A 1 80 ? -14.517 0.331 15.891 1.00 98.44 80 VAL A N 1
ATOM 599 C CA . VAL A 1 80 ? -15.571 1.321 16.181 1.00 98.44 80 VAL A CA 1
ATOM 600 C C . VAL A 1 80 ? -16.850 0.645 16.682 1.00 98.44 80 VAL A C 1
ATOM 602 O O . VAL A 1 80 ? -17.397 1.043 17.711 1.00 98.44 80 VAL A O 1
ATOM 605 N N . LEU A 1 81 ? -17.307 -0.416 16.011 1.00 98.38 81 LEU A N 1
ATOM 606 C CA . LEU A 1 81 ? -18.495 -1.169 16.429 1.00 98.38 81 LEU A CA 1
ATOM 607 C C . LEU A 1 81 ? -18.293 -1.869 17.785 1.00 98.38 81 LEU A C 1
ATOM 609 O O . LEU A 1 81 ? -19.216 -1.923 18.604 1.00 98.38 81 LEU A O 1
ATOM 613 N N . GLY A 1 82 ? -17.082 -2.356 18.060 1.00 98.38 82 GLY A N 1
ATOM 614 C CA . GLY A 1 82 ? -16.706 -2.916 19.357 1.00 98.38 82 GLY A CA 1
ATOM 615 C C . GLY A 1 82 ? -16.819 -1.892 20.490 1.00 98.38 82 GLY A C 1
ATOM 616 O O . GLY A 1 82 ? -17.413 -2.180 21.527 1.00 98.38 82 GLY A O 1
ATOM 617 N N . VAL A 1 83 ? -16.333 -0.666 20.278 1.00 98.38 83 VAL A N 1
ATOM 618 C CA . VAL A 1 83 ? -16.435 0.412 21.277 1.00 98.38 83 VAL A CA 1
ATOM 619 C C . VAL A 1 83 ? -17.892 0.816 21.510 1.00 98.38 83 VAL A C 1
ATOM 621 O O . VAL A 1 83 ? -18.314 0.946 22.660 1.00 98.38 83 VAL A O 1
ATOM 624 N N . ILE A 1 84 ? -18.682 0.963 20.441 1.00 98.38 84 ILE A N 1
ATOM 625 C CA . ILE A 1 84 ? -20.105 1.323 20.540 1.00 98.38 84 ILE A CA 1
ATOM 626 C C . ILE A 1 84 ? -20.885 0.251 21.309 1.00 98.38 84 ILE A C 1
ATOM 628 O O . ILE A 1 84 ? -21.636 0.574 22.229 1.00 98.38 84 ILE A O 1
ATOM 632 N N . SER A 1 85 ? -20.698 -1.026 20.970 1.00 97.94 85 SER A N 1
ATOM 633 C CA . SER A 1 85 ? -21.392 -2.123 21.655 1.00 97.94 85 SER A CA 1
ATOM 634 C C . SER A 1 85 ? -21.025 -2.198 23.140 1.00 97.94 85 SER A C 1
ATOM 636 O O . SER A 1 85 ? -21.914 -2.344 23.979 1.00 97.94 85 SER A O 1
ATOM 638 N N . LEU A 1 86 ? -19.750 -2.005 23.493 1.00 98.00 86 LEU A N 1
ATOM 639 C CA . LEU A 1 86 ? -19.310 -1.962 24.887 1.00 98.00 86 LEU A CA 1
ATOM 640 C C . LEU A 1 86 ? -19.925 -0.777 25.647 1.00 98.00 86 LEU A C 1
ATOM 642 O O . LEU A 1 86 ? -20.415 -0.953 26.762 1.00 98.00 86 LEU A O 1
ATOM 646 N N . ALA A 1 87 ? -19.966 0.410 25.037 1.00 97.69 87 ALA A N 1
ATOM 647 C CA . ALA A 1 87 ? -20.595 1.587 25.630 1.00 97.69 87 ALA A CA 1
ATOM 648 C C . ALA A 1 87 ? -22.096 1.368 25.891 1.00 97.69 87 ALA A C 1
ATOM 650 O O . ALA A 1 87 ? -22.577 1.676 26.981 1.00 97.69 87 ALA A O 1
ATOM 651 N N . LEU A 1 88 ? -22.826 0.768 24.943 1.00 97.75 88 LEU A N 1
ATOM 652 C CA . LEU A 1 88 ? -24.247 0.431 25.104 1.00 97.75 88 LEU A CA 1
ATOM 653 C C . LEU A 1 88 ? -24.479 -0.607 26.215 1.00 97.75 88 LEU A C 1
ATOM 655 O O . LEU A 1 88 ? -25.431 -0.495 26.994 1.00 97.75 88 LEU A O 1
ATOM 659 N N . LEU A 1 89 ? -23.600 -1.604 26.334 1.00 97.50 89 LEU A N 1
ATOM 660 C CA . LEU A 1 89 ? -23.666 -2.599 27.407 1.00 97.50 89 LEU A CA 1
ATOM 661 C C . LEU A 1 89 ? -23.401 -1.977 28.783 1.00 97.50 89 LEU A C 1
ATOM 663 O O . LEU A 1 89 ? -24.110 -2.280 29.741 1.00 97.50 89 LEU A O 1
ATOM 667 N N . LEU A 1 90 ? -22.416 -1.087 28.895 1.00 97.25 90 LEU A N 1
ATOM 668 C CA . LEU A 1 90 ? -22.152 -0.366 30.141 1.00 97.25 90 LEU A CA 1
ATOM 669 C C . LEU A 1 90 ? -23.311 0.568 30.495 1.00 97.25 90 LEU A C 1
ATOM 671 O O . LEU A 1 90 ? -23.774 0.560 31.632 1.00 97.25 90 LEU A O 1
ATOM 675 N N . PHE A 1 91 ? -23.832 1.309 29.519 1.00 96.69 91 PHE A N 1
ATOM 676 C CA . PHE A 1 91 ? -24.965 2.206 29.719 1.00 96.69 91 PHE A CA 1
ATOM 677 C C . PHE A 1 91 ? -26.215 1.453 30.189 1.00 96.69 91 PHE A C 1
ATOM 679 O O . PHE A 1 91 ? -26.817 1.828 31.192 1.00 96.69 91 PHE A O 1
ATOM 686 N N . SER A 1 92 ? -26.571 0.346 29.532 1.00 95.88 92 SER A N 1
ATOM 687 C CA . SER A 1 92 ? -27.714 -0.483 29.941 1.00 95.88 92 SER A CA 1
ATOM 688 C C . SER A 1 92 ? -27.533 -1.089 31.336 1.00 95.88 92 SER A C 1
ATOM 690 O O . SER A 1 92 ? -28.485 -1.124 32.113 1.00 95.88 92 SER A O 1
ATOM 692 N N . ARG A 1 93 ? -26.312 -1.503 31.705 1.00 95.75 93 ARG A N 1
ATOM 693 C CA . ARG A 1 93 ? -25.990 -1.975 33.065 1.00 95.75 93 ARG A CA 1
ATOM 694 C C . ARG A 1 93 ? -26.164 -0.875 34.112 1.00 95.75 93 ARG A C 1
ATOM 696 O O . ARG A 1 93 ? -26.677 -1.160 35.192 1.00 95.75 93 ARG A O 1
ATOM 703 N N . LEU A 1 94 ? -25.728 0.349 33.814 1.00 94.88 94 LEU A N 1
ATOM 704 C CA . LEU A 1 94 ? -25.860 1.497 34.714 1.00 94.88 94 LEU A CA 1
ATOM 705 C C . LEU A 1 94 ? -27.325 1.922 34.867 1.00 94.88 94 LEU A C 1
ATOM 707 O O . LEU A 1 94 ? -27.792 2.066 35.992 1.00 94.88 94 LEU A O 1
ATOM 711 N N . ALA A 1 95 ? -28.066 2.018 33.763 1.00 93.81 95 ALA A N 1
ATOM 712 C CA . ALA A 1 95 ? -29.493 2.332 33.777 1.00 93.81 95 ALA A CA 1
ATOM 713 C C . ALA A 1 95 ? -30.316 1.264 34.520 1.00 93.81 95 ALA A C 1
ATOM 715 O O . ALA A 1 95 ? -31.215 1.587 35.291 1.00 93.81 95 ALA A O 1
ATOM 716 N N . TYR A 1 96 ? -29.987 -0.021 34.347 1.00 94.06 96 TYR A N 1
ATOM 717 C CA . TYR A 1 96 ? -30.646 -1.094 35.094 1.00 94.06 96 TYR A CA 1
ATOM 718 C C . TYR A 1 96 ? -30.383 -0.997 36.604 1.00 94.06 96 TYR A C 1
ATOM 720 O O . TYR A 1 96 ? -31.266 -1.292 37.405 1.00 94.06 96 TYR A O 1
ATOM 728 N N . ARG A 1 97 ? -29.179 -0.570 37.010 1.00 92.50 97 ARG A N 1
ATOM 729 C CA . ARG A 1 97 ? -28.856 -0.346 38.427 1.00 92.50 97 ARG A CA 1
ATOM 730 C C . ARG A 1 97 ? -29.650 0.817 39.016 1.00 92.50 97 ARG A C 1
ATOM 732 O O . ARG A 1 97 ? -30.239 0.631 40.069 1.00 92.50 97 ARG A O 1
ATOM 739 N N . SER A 1 98 ? -29.736 1.951 38.319 1.00 90.62 98 SER A N 1
ATOM 740 C CA . SER A 1 98 ? -30.460 3.132 38.815 1.00 90.62 98 SER A CA 1
ATOM 741 C C . SER A 1 98 ? -31.972 2.941 38.942 1.00 90.62 98 SER A C 1
ATOM 743 O O . SER A 1 98 ? -32.613 3.714 39.632 1.00 90.62 98 SER A O 1
ATOM 745 N N . VAL A 1 99 ? -32.556 1.965 38.239 1.00 92.50 99 VAL A N 1
ATOM 746 C CA . VAL A 1 99 ? -33.991 1.635 38.349 1.00 92.50 99 VAL A CA 1
ATOM 747 C C . VAL A 1 99 ? -34.271 0.660 39.499 1.00 92.50 99 VAL A C 1
ATOM 749 O O . VAL A 1 99 ? -35.406 0.561 39.957 1.00 92.50 99 VAL A O 1
ATOM 752 N N . ARG A 1 100 ? -33.267 -0.114 39.930 1.00 87.31 100 ARG A N 1
ATOM 753 C CA . ARG A 1 100 ? -33.423 -1.124 40.987 1.00 87.31 100 ARG A CA 1
ATOM 754 C C . ARG A 1 100 ? -33.250 -0.547 42.397 1.00 87.31 100 ARG A C 1
ATOM 756 O O . ARG A 1 100 ? -33.757 -1.156 43.338 1.00 87.31 100 ARG A O 1
ATOM 763 N N . GLU A 1 101 ? -32.497 0.540 42.528 1.00 64.69 101 GLU A N 1
ATOM 764 C CA . GLU A 1 101 ? -32.378 1.342 43.757 1.00 64.69 101 GLU A CA 1
ATOM 765 C C . GLU A 1 101 ? -33.567 2.297 43.905 1.00 64.69 101 GLU A C 1
ATOM 767 O O . GLU A 1 101 ? -34.029 2.457 45.056 1.00 64.69 101 GLU A O 1
#

pLDDT: mean 85.61, std 13.24, range [44.66, 98.44]

Organism: NCBI:txid89044

Radius of gyration: 24.62 Å; chains: 1; bounding box: 55×21×81 Å